Protein AF-A0A1V3XU97-F1 (afdb_monomer)

Solvent-accessible surface area (backbone atoms only — not comparable to full-atom values): 8666 Å² total; per-residue (Å²): 107,67,64,58,37,15,68,71,39,70,62,47,80,42,67,68,50,28,40,72,53,41,32,55,49,41,54,47,24,46,55,40,4,53,76,72,74,44,78,51,37,46,32,33,36,40,30,48,29,31,58,66,60,53,71,59,24,52,49,51,54,26,44,62,51,37,72,44,29,46,46,88,74,43,19,60,51,42,30,74,74,70,42,40,68,62,20,48,42,39,65,74,65,54,48,63,67,59,43,19,73,66,53,53,68,70,60,48,58,52,26,31,25,61,30,48,71,66,50,27,32,54,42,55,29,45,34,41,77,24,52,31,77,36,78,46,79,41,55,41,45,48,102,25,79,84,15,50,64,38,54,52,52,50,66,70,37,44,69,60,44,74,46,78,86,128

Nearest PDB structures (foldseek):
  1ezw-assembly1_A  TM=7.769E-01  e=5.389E-05  Methanopyrus kandleri
  8cbb-assembly1_B  TM=5.856E-01  e=2.679E-04  Enhygromyxa salina
  8cbb-assembly1_A  TM=6.264E-01  e=1.332E-03  Enhygromyxa salina
  8t0w-assembly2_F  TM=5.267E-01  e=4.170E-04  Pseudomonas fluorescens Pf0-1
  6ket-assembly1_A  TM=6.246E-01  e=1.031E-02  Cylindrospermum alatosporum CCALA 988

Sequence (166 aa):
MIRLAARHADEVVLNLASPARVAQVREVLDTEAAAVRRPAPRLTAWVPVAVNPGAAAHAQVAAQLAVYLAPPGYGEMFAALGFGDLVRSARTGATRRELAAAVPVELLDQVGALGGADEVAARLRAYHDAGADCVAVVPSTAEDPGGRMTLRTVREIVPLVDSPAE

Foldseek 3Di:
DLLVCLCDNQEDEAELAFLLRLLVSQVSSVVSVVVNPHDGHAYEYEAEEEAADDPQLLLQLLLVLLVQCADPPSVVRCVVVVNVVLSVCSNVDDDSNRSSVVDDVVSSLRRHQYYHLVSNLVRLLSNVVSPHPYYHYDYRCVVPPVNVVVVVSCVVSVVVSPDDDD

Mean predicted aligned error: 3.5 Å

InterPro domains:
  IPR011251 Luciferase-like domain [PF00296] (1-133)
  IPR036661 Luciferase-like domain superfamily [G3DSA:3.20.20.30] (1-161)
  IPR036661 Luciferase-like domain superfamily [SSF51679] (1-161)

pLDDT: mean 94.59, std 7.92, range [39.41, 98.56]

Secondary structure (DSSP, 8-state):
-HHHHHHH-SEEEEES--HHHHHHHHHHHHHHHHHTTSPPPEEEEEEEEEES--HHHHHHHHHHHHTTSSSTTHHHHHIIIIIHHHHHHHHTT--HHHHHHH--HHHHHHHSEEESHHHHHHHHHHHHHTT-SEEEEEE--SSSGGGHHHHHHHHHHHHHHTSPP-

Structure (mmCIF, N/CA/C/O backbone):
data_AF-A0A1V3XU97-F1
#
_entry.id   AF-A0A1V3XU97-F1
#
loop_
_atom_site.group_PDB
_atom_site.id
_atom_site.type_symbol
_atom_site.label_atom_id
_atom_site.label_alt_id
_atom_site.label_comp_id
_atom_site.label_asym_id
_atom_site.label_entity_id
_atom_site.label_seq_id
_atom_site.pdbx_PDB_ins_code
_atom_site.Cartn_x
_atom_site.Cartn_y
_atom_site.Cartn_z
_atom_site.occupancy
_atom_site.B_iso_or_equiv
_atom_site.auth_seq_id
_atom_site.auth_comp_id
_atom_site.auth_asym_id
_atom_site.auth_atom_id
_atom_site.pdbx_PDB_model_num
ATOM 1 N N . MET A 1 1 ? 12.986 9.116 -9.717 1.00 88.19 1 MET A N 1
ATOM 2 C CA . MET A 1 1 ? 13.374 8.021 -8.800 1.00 88.19 1 MET A CA 1
ATOM 3 C C . MET A 1 1 ? 13.180 6.643 -9.418 1.00 88.19 1 MET A C 1
ATOM 5 O O . MET A 1 1 ? 14.182 5.977 -9.602 1.00 88.19 1 MET A O 1
ATOM 9 N N . ILE A 1 2 ? 11.969 6.238 -9.827 1.00 93.50 2 ILE A N 1
ATOM 10 C CA . ILE A 1 2 ? 11.707 4.873 -10.348 1.00 93.50 2 ILE A CA 1
ATOM 11 C C . ILE A 1 2 ? 12.626 4.481 -11.522 1.00 93.50 2 ILE A C 1
ATOM 13 O O . ILE A 1 2 ? 13.300 3.465 -11.440 1.00 93.50 2 ILE A O 1
ATOM 17 N N . ARG A 1 3 ? 12.753 5.320 -12.564 1.00 95.38 3 ARG A N 1
ATOM 18 C CA . ARG A 1 3 ? 13.664 5.048 -13.701 1.00 95.38 3 ARG A CA 1
ATOM 19 C C . ARG A 1 3 ? 15.132 4.888 -13.293 1.00 95.38 3 ARG A C 1
ATOM 21 O O . ARG A 1 3 ? 15.860 4.093 -13.869 1.00 95.38 3 ARG A O 1
ATOM 28 N N . LEU A 1 4 ? 15.579 5.661 -12.300 1.00 96.38 4 LEU A N 1
AT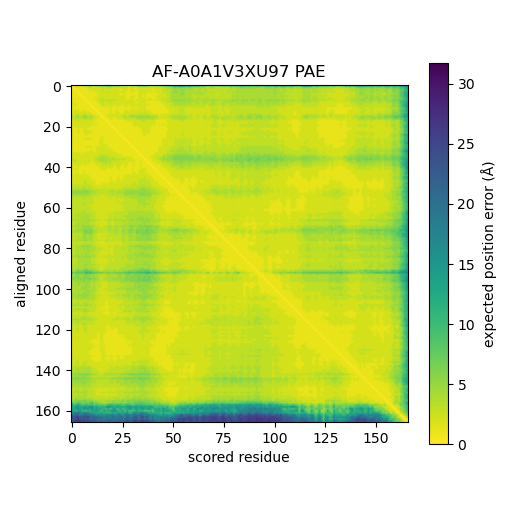OM 29 C CA . LEU A 1 4 ? 16.936 5.535 -11.763 1.00 96.38 4 LEU A CA 1
ATOM 30 C C . LEU A 1 4 ? 17.091 4.203 -11.019 1.00 96.38 4 LEU A C 1
ATOM 32 O O . LEU A 1 4 ? 18.068 3.497 -11.234 1.00 96.38 4 LEU A O 1
ATOM 36 N N . ALA A 1 5 ? 16.108 3.843 -10.191 1.00 96.94 5 ALA A N 1
ATOM 37 C CA . ALA A 1 5 ? 16.106 2.580 -9.467 1.00 96.94 5 ALA A CA 1
ATOM 38 C C . ALA A 1 5 ? 16.086 1.375 -10.419 1.00 96.94 5 ALA A C 1
ATOM 40 O O . ALA A 1 5 ? 16.865 0.452 -10.227 1.00 96.94 5 ALA A O 1
ATOM 41 N N . ALA A 1 6 ? 15.316 1.426 -11.509 1.00 97.00 6 ALA A N 1
ATOM 42 C CA . ALA A 1 6 ? 15.323 0.384 -12.538 1.00 97.00 6 ALA A CA 1
ATOM 43 C C . ALA A 1 6 ? 16.736 0.069 -13.061 1.00 97.00 6 ALA A C 1
ATOM 45 O O . ALA A 1 6 ? 17.101 -1.088 -13.264 1.00 97.00 6 ALA A O 1
ATOM 46 N N . ARG A 1 7 ? 17.574 1.101 -13.217 1.00 96.31 7 ARG A N 1
ATOM 47 C CA . ARG A 1 7 ? 18.935 0.962 -13.749 1.00 96.31 7 ARG A CA 1
ATOM 48 C C . ARG A 1 7 ? 19.990 0.564 -12.720 1.00 96.31 7 ARG A C 1
ATOM 50 O O . ARG A 1 7 ? 21.031 0.060 -13.128 1.00 96.31 7 ARG A O 1
ATOM 57 N N . HIS A 1 8 ? 19.751 0.788 -11.427 1.00 96.50 8 HIS A N 1
ATOM 58 C CA . HIS A 1 8 ? 20.806 0.654 -10.412 1.00 96.50 8 HIS A CA 1
ATOM 59 C C . HIS A 1 8 ? 20.422 -0.107 -9.141 1.00 96.50 8 HIS A C 1
ATOM 61 O O . HIS A 1 8 ? 21.310 -0.639 -8.490 1.00 96.50 8 HIS A O 1
ATOM 67 N N . ALA A 1 9 ? 19.147 -0.146 -8.761 1.00 97.81 9 ALA A N 1
ATOM 68 C CA . ALA A 1 9 ? 18.704 -0.799 -7.534 1.00 97.81 9 ALA A CA 1
ATOM 69 C C . ALA A 1 9 ? 18.528 -2.308 -7.735 1.00 97.81 9 ALA A C 1
ATOM 71 O O . ALA A 1 9 ? 18.283 -2.762 -8.855 1.00 97.81 9 ALA A O 1
ATOM 72 N N . ASP A 1 10 ? 18.616 -3.064 -6.648 1.00 98.00 10 ASP A N 1
ATOM 73 C CA . ASP A 1 10 ? 18.254 -4.487 -6.614 1.00 98.00 10 ASP A CA 1
ATOM 74 C C . ASP A 1 10 ? 16.783 -4.682 -6.225 1.00 98.00 10 ASP A C 1
ATOM 76 O O . ASP A 1 10 ? 16.133 -5.627 -6.666 1.00 98.00 10 ASP A O 1
ATOM 80 N N . GLU A 1 11 ? 16.235 -3.744 -5.448 1.00 98.12 11 GLU A N 1
ATOM 81 C CA . GLU A 1 11 ? 14.851 -3.762 -4.990 1.00 98.12 11 GLU A CA 1
ATOM 82 C C . GLU A 1 11 ? 14.270 -2.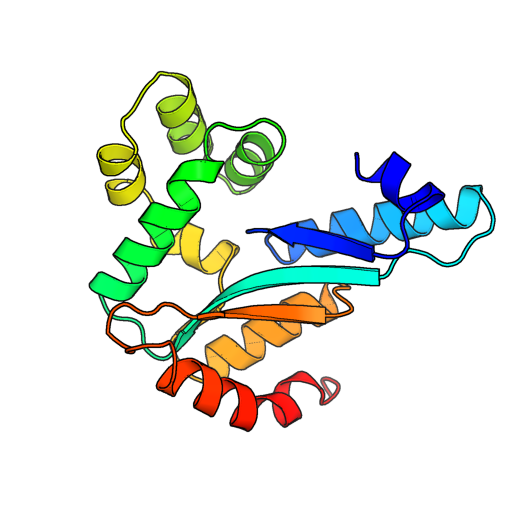344 -4.922 1.00 98.12 11 GLU A C 1
ATOM 84 O O . GLU A 1 11 ? 14.949 -1.375 -4.566 1.00 98.12 11 GLU A O 1
ATOM 89 N N . VAL A 1 12 ? 12.992 -2.225 -5.274 1.00 98.12 12 VAL A N 1
ATOM 90 C CA . VAL A 1 12 ? 12.177 -1.021 -5.139 1.00 98.12 12 VAL A CA 1
ATOM 91 C C . VAL A 1 12 ? 11.037 -1.320 -4.186 1.00 98.12 12 VAL A C 1
ATOM 93 O O . VAL A 1 12 ? 10.253 -2.238 -4.406 1.00 98.12 12 VAL A O 1
ATOM 96 N N . VAL A 1 13 ? 10.923 -0.499 -3.146 1.00 97.56 13 VAL A N 1
ATOM 97 C CA . VAL A 1 13 ? 9.847 -0.601 -2.163 1.00 97.56 13 VAL A CA 1
ATOM 98 C C . VAL A 1 13 ? 8.862 0.540 -2.380 1.00 97.56 13 VAL A C 1
ATOM 100 O O . VAL A 1 13 ? 9.239 1.716 -2.370 1.00 97.56 13 VAL A O 1
ATOM 103 N N . LEU A 1 14 ? 7.597 0.191 -2.582 1.00 95.88 14 LEU A N 1
ATOM 104 C CA . LEU A 1 14 ? 6.484 1.124 -2.659 1.00 95.88 14 LEU A CA 1
ATOM 105 C C . LEU A 1 14 ? 5.711 1.087 -1.350 1.00 95.88 14 LEU A C 1
ATOM 107 O O . LEU A 1 14 ? 5.383 0.020 -0.846 1.00 95.88 14 LEU A O 1
ATOM 111 N N . ASN A 1 15 ? 5.379 2.257 -0.825 1.00 94.75 15 ASN A N 1
ATOM 112 C CA . ASN A 1 15 ? 4.518 2.387 0.340 1.00 94.75 15 ASN A CA 1
ATOM 113 C C . ASN A 1 15 ? 3.175 2.980 -0.093 1.00 94.75 15 ASN A C 1
ATOM 115 O O . ASN A 1 15 ? 3.164 3.831 -0.979 1.00 94.75 15 ASN A O 1
ATOM 119 N N . LEU A 1 16 ? 2.063 2.526 0.499 1.00 90.75 16 LEU A N 1
ATOM 120 C CA . LEU A 1 16 ? 0.699 3.024 0.235 1.00 90.75 16 LEU A CA 1
ATOM 121 C C . LEU A 1 16 ? 0.321 3.115 -1.257 1.00 90.75 16 LEU A C 1
ATOM 123 O O . LEU A 1 16 ? -0.443 3.989 -1.661 1.00 90.75 16 LEU A O 1
ATOM 127 N N . ALA A 1 17 ? 0.877 2.241 -2.094 1.00 93.00 17 ALA A N 1
ATOM 128 C CA . ALA A 1 17 ? 0.539 2.182 -3.509 1.00 93.00 17 ALA A CA 1
ATOM 129 C C . ALA A 1 17 ? -0.717 1.329 -3.703 1.00 93.00 17 ALA A C 1
ATOM 131 O O . ALA A 1 17 ? -0.866 0.306 -3.045 1.00 93.00 17 ALA A O 1
ATOM 132 N N . SER A 1 18 ? -1.596 1.707 -4.629 1.00 94.62 18 SER A N 1
ATOM 133 C CA . SER A 1 18 ? -2.661 0.814 -5.101 1.00 94.62 18 SER A CA 1
ATOM 134 C C . SER A 1 18 ? -2.090 -0.268 -6.032 1.00 94.62 18 SER A C 1
ATOM 136 O O . SER A 1 18 ? -1.019 -0.053 -6.612 1.00 94.62 18 SER A O 1
ATOM 138 N N . PRO A 1 19 ? -2.795 -1.388 -6.279 1.00 96.69 19 PRO A N 1
ATOM 139 C CA . PRO A 1 19 ? -2.352 -2.371 -7.272 1.00 96.69 19 PRO A CA 1
ATOM 140 C C . PRO A 1 19 ? -2.153 -1.767 -8.666 1.00 96.69 19 PRO A C 1
ATOM 142 O O . PRO A 1 19 ? -1.143 -2.018 -9.314 1.00 96.69 19 PRO A O 1
ATOM 145 N N . ALA A 1 20 ? -3.033 -0.859 -9.099 1.00 94.88 20 ALA A N 1
ATOM 146 C CA . ALA A 1 20 ? -2.855 -0.145 -10.365 1.00 94.88 20 ALA A CA 1
ATOM 147 C C . ALA A 1 20 ? -1.529 0.636 -10.411 1.00 94.88 20 ALA A C 1
ATOM 149 O O . ALA A 1 20 ? -0.854 0.677 -11.441 1.00 94.88 20 ALA A O 1
ATOM 150 N N . ARG A 1 21 ? -1.116 1.234 -9.286 1.00 94.50 21 ARG A N 1
ATOM 151 C CA . ARG A 1 21 ? 0.176 1.915 -9.195 1.00 94.50 21 ARG A CA 1
ATOM 152 C C . ARG A 1 21 ? 1.345 0.932 -9.214 1.00 94.50 21 ARG A C 1
ATOM 154 O O . ARG A 1 21 ? 2.358 1.244 -9.835 1.00 94.50 21 ARG A O 1
ATOM 161 N N . VAL A 1 22 ? 1.215 -0.227 -8.569 1.00 97.62 22 VAL A N 1
ATOM 162 C CA . VAL A 1 22 ? 2.217 -1.304 -8.632 1.00 97.62 22 VAL A CA 1
ATOM 163 C C . VAL A 1 22 ? 2.428 -1.750 -10.078 1.00 97.62 22 VAL A C 1
ATOM 165 O O . VAL A 1 22 ? 3.569 -1.727 -10.532 1.00 97.62 22 VAL A O 1
ATOM 168 N N . ALA A 1 23 ? 1.355 -2.006 -10.831 1.00 97.94 23 ALA A N 1
ATOM 169 C CA . ALA A 1 23 ? 1.431 -2.399 -12.241 1.00 97.94 23 ALA A CA 1
ATOM 170 C C . ALA A 1 23 ? 2.145 -1.355 -13.114 1.00 97.94 23 ALA A C 1
ATOM 172 O O . ALA A 1 23 ? 3.054 -1.684 -13.873 1.00 97.94 23 ALA A O 1
ATOM 173 N N . GLN A 1 24 ? 1.815 -0.070 -12.942 1.00 96.19 24 GLN A N 1
ATOM 174 C CA . GLN A 1 24 ? 2.516 1.015 -13.641 1.0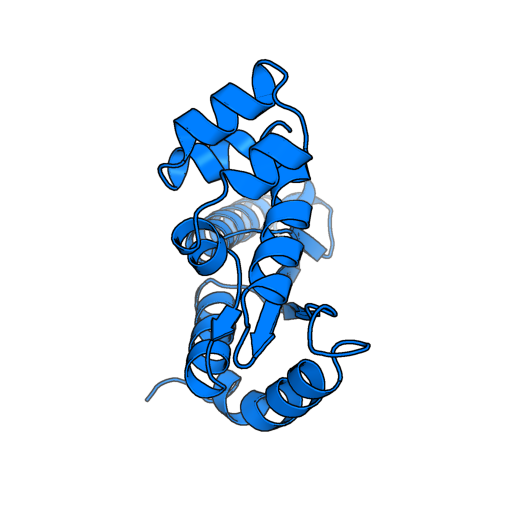0 96.19 24 GLN A CA 1
ATOM 175 C C . GLN A 1 24 ? 4.012 1.054 -13.306 1.00 96.19 24 GLN A C 1
ATOM 177 O O . GLN A 1 24 ? 4.849 1.323 -14.165 1.00 96.19 24 GLN A O 1
ATOM 182 N N . VAL A 1 25 ? 4.370 0.843 -12.036 1.00 97.19 25 VAL A N 1
ATOM 183 C CA . VAL A 1 25 ? 5.775 0.838 -11.616 1.00 97.19 25 VAL A CA 1
ATOM 184 C C . VAL A 1 25 ? 6.494 -0.379 -12.190 1.00 97.19 25 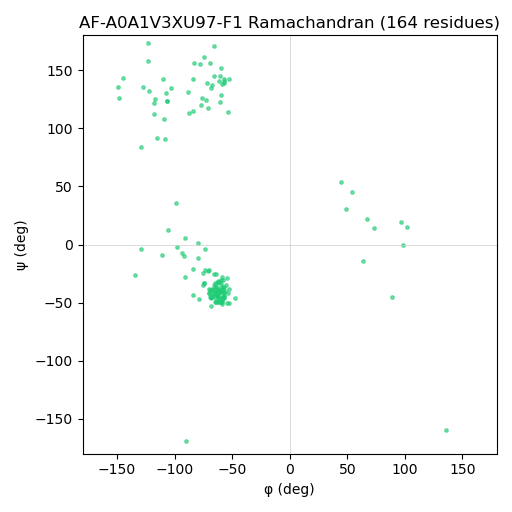VAL A C 1
ATOM 186 O O . VAL A 1 25 ? 7.590 -0.207 -12.717 1.00 97.19 25 VAL A O 1
ATOM 189 N N . ARG A 1 26 ? 5.878 -1.565 -12.146 1.00 98.50 26 ARG A N 1
ATOM 190 C CA . ARG A 1 26 ? 6.391 -2.813 -12.726 1.00 98.50 26 ARG A CA 1
ATOM 191 C C . ARG A 1 26 ? 6.761 -2.632 -14.200 1.00 98.50 26 ARG A C 1
ATOM 193 O O . ARG A 1 26 ? 7.909 -2.889 -14.564 1.00 98.50 26 ARG A O 1
ATOM 200 N N . GLU A 1 27 ? 5.856 -2.071 -15.000 1.00 98.19 27 GLU A N 1
ATOM 201 C CA . GLU A 1 27 ? 6.085 -1.785 -16.425 1.00 98.19 27 GLU A CA 1
ATOM 202 C C . GLU A 1 27 ? 7.292 -0.857 -16.652 1.00 98.19 27 GLU A C 1
ATOM 204 O O . GLU A 1 27 ? 8.160 -1.125 -17.491 1.00 98.19 27 GLU A O 1
ATOM 209 N N . VAL A 1 28 ? 7.393 0.225 -15.869 1.00 97.88 28 VAL A N 1
ATOM 210 C CA . VAL A 1 28 ? 8.531 1.154 -15.951 1.00 97.88 28 VAL A CA 1
ATOM 211 C C . VAL A 1 28 ? 9.832 0.461 -15.547 1.00 97.88 28 VAL A C 1
ATOM 213 O O . VAL A 1 28 ? 10.857 0.679 -16.192 1.00 97.88 28 VAL A O 1
ATOM 216 N N . LEU A 1 29 ? 9.813 -0.363 -14.495 1.00 98.38 29 LEU A N 1
ATOM 217 C CA . LEU A 1 29 ? 10.990 -1.108 -14.051 1.00 98.38 29 LEU A CA 1
ATOM 218 C C . LEU A 1 29 ? 11.465 -2.094 -15.124 1.00 98.38 29 LEU A C 1
ATOM 220 O O . LEU A 1 29 ? 12.664 -2.130 -15.390 1.00 98.38 29 LEU A O 1
ATOM 224 N N . ASP A 1 30 ? 10.554 -2.830 -15.768 1.00 98.12 30 ASP A N 1
ATOM 225 C CA . ASP A 1 30 ? 10.907 -3.776 -16.838 1.00 98.12 30 ASP A CA 1
ATOM 226 C C . ASP A 1 30 ? 11.517 -3.056 -18.033 1.00 98.12 30 ASP A C 1
ATOM 228 O O . ASP A 1 30 ? 12.603 -3.408 -18.494 1.00 98.12 30 ASP A O 1
ATOM 232 N N . THR A 1 31 ? 10.847 -2.000 -18.494 1.00 98.19 31 THR A N 1
ATOM 233 C CA . THR A 1 31 ? 11.269 -1.232 -19.668 1.00 98.19 31 THR A CA 1
ATOM 234 C C . THR A 1 31 ? 12.658 -0.623 -19.468 1.00 98.19 31 THR A C 1
ATOM 236 O O . THR A 1 31 ? 13.545 -0.757 -20.314 1.00 98.19 31 THR A O 1
ATOM 239 N N . GLU A 1 32 ? 12.876 0.041 -18.334 1.00 98.19 32 GLU A N 1
ATOM 240 C CA . GLU A 1 32 ? 14.124 0.757 -18.060 1.00 98.19 32 GLU A CA 1
ATOM 241 C C . GLU A 1 32 ? 15.282 -0.194 -17.721 1.00 98.19 32 GLU A C 1
ATOM 243 O O . GLU A 1 32 ? 16.427 0.095 -18.074 1.00 98.19 32 GLU A O 1
ATOM 248 N N . ALA A 1 33 ? 15.010 -1.332 -17.072 1.00 97.56 33 ALA A N 1
ATOM 249 C CA . ALA A 1 33 ? 16.022 -2.356 -16.820 1.00 97.56 33 ALA A CA 1
ATOM 250 C C . ALA A 1 33 ? 16.444 -3.064 -18.119 1.00 97.56 33 ALA A C 1
ATOM 252 O O . ALA A 1 33 ? 17.643 -3.236 -18.365 1.00 97.56 33 ALA A O 1
ATOM 253 N N . ALA A 1 34 ? 15.484 -3.384 -18.996 1.00 97.44 34 ALA A N 1
ATOM 254 C CA . ALA A 1 34 ? 15.753 -3.958 -20.312 1.00 97.44 34 ALA A CA 1
ATOM 255 C C . ALA A 1 34 ? 16.601 -3.019 -21.185 1.00 97.44 34 ALA A C 1
ATOM 257 O O . ALA A 1 34 ? 17.555 -3.467 -21.826 1.00 97.44 34 ALA A O 1
ATOM 258 N N . ALA A 1 35 ? 16.328 -1.709 -21.149 1.00 97.31 35 ALA A N 1
ATOM 259 C CA . ALA A 1 35 ? 17.089 -0.702 -21.895 1.00 97.31 35 ALA A CA 1
ATOM 260 C C . ALA A 1 35 ? 18.587 -0.673 -21.531 1.00 97.31 35 ALA A C 1
ATOM 262 O O . ALA A 1 35 ? 19.423 -0.349 -22.376 1.00 97.31 35 ALA A O 1
ATOM 263 N N . VAL A 1 36 ? 18.941 -1.054 -20.299 1.00 96.88 36 VAL A N 1
ATOM 264 C CA . VAL A 1 36 ? 20.337 -1.183 -19.844 1.00 96.88 36 VAL A CA 1
ATOM 265 C C . VAL A 1 36 ? 20.800 -2.637 -19.705 1.00 96.88 36 VAL A C 1
ATOM 267 O O . VAL A 1 36 ? 21.870 -2.890 -19.156 1.00 96.88 36 VAL A O 1
ATOM 270 N N . ARG A 1 37 ? 20.024 -3.588 -20.246 1.00 97.25 37 ARG A N 1
ATOM 271 C CA . ARG A 1 37 ? 20.313 -5.031 -20.297 1.00 97.25 37 ARG A CA 1
ATOM 272 C C . ARG A 1 37 ? 20.625 -5.648 -18.932 1.00 97.25 37 ARG A C 1
ATOM 274 O O . ARG A 1 37 ? 21.574 -6.421 -18.801 1.00 97.25 37 ARG A O 1
ATOM 281 N N . ARG A 1 38 ? 19.822 -5.321 -17.918 1.00 96.56 38 ARG A N 1
ATOM 282 C CA . ARG A 1 38 ? 19.901 -5.951 -16.593 1.00 96.56 38 ARG A CA 1
ATOM 283 C C . ARG A 1 38 ? 18.561 -6.570 -16.188 1.00 96.56 38 ARG A C 1
ATOM 285 O O . ARG A 1 38 ? 17.531 -6.141 -16.707 1.00 96.56 38 ARG A O 1
ATOM 292 N N . PRO A 1 39 ? 18.557 -7.538 -15.254 1.00 97.25 39 PRO A N 1
ATOM 293 C CA . PRO A 1 39 ? 17.325 -7.993 -14.623 1.00 97.25 39 PRO A CA 1
ATOM 294 C C . PRO A 1 39 ? 16.607 -6.821 -13.960 1.00 97.25 39 PRO A C 1
ATOM 296 O O . PRO A 1 39 ? 17.254 -5.955 -13.360 1.00 97.25 39 PRO A O 1
ATOM 299 N N . ALA A 1 40 ? 15.283 -6.788 -14.064 1.00 97.38 40 ALA A N 1
ATOM 300 C CA . ALA A 1 40 ? 14.523 -5.763 -13.379 1.00 97.38 40 ALA A CA 1
ATOM 301 C C . ALA A 1 40 ? 14.632 -5.927 -11.851 1.00 97.38 40 ALA A C 1
ATOM 303 O O . ALA A 1 40 ? 14.703 -7.062 -11.372 1.00 97.38 40 ALA A O 1
ATOM 304 N N . PRO A 1 41 ? 14.660 -4.823 -11.080 1.00 98.19 41 PRO A N 1
ATOM 305 C CA . PRO A 1 41 ? 14.677 -4.905 -9.625 1.00 98.19 41 PRO A CA 1
ATOM 306 C C . PRO A 1 41 ? 13.441 -5.634 -9.098 1.00 98.19 41 PRO A C 1
ATOM 308 O O . PRO A 1 41 ? 12.365 -5.540 -9.698 1.00 98.19 41 PRO A O 1
ATOM 311 N N . ARG A 1 42 ? 13.587 -6.272 -7.934 1.00 98.38 42 ARG A N 1
ATOM 312 C CA . ARG A 1 42 ? 12.442 -6.781 -7.172 1.00 98.38 42 ARG A CA 1
ATOM 313 C C . ARG A 1 42 ? 11.517 -5.626 -6.792 1.00 98.38 42 ARG A C 1
ATOM 315 O O . ARG A 1 42 ? 11.992 -4.527 -6.495 1.00 98.38 42 ARG A O 1
ATOM 322 N N . LEU A 1 43 ? 10.214 -5.867 -6.771 1.00 98.56 43 LEU A N 1
ATOM 323 C CA . LEU A 1 43 ? 9.197 -4.888 -6.413 1.00 98.56 43 LEU A CA 1
ATOM 324 C C . LEU A 1 43 ? 8.433 -5.335 -5.165 1.00 98.56 43 LEU A C 1
ATOM 326 O O . LEU A 1 43 ? 7.657 -6.286 -5.207 1.00 98.56 43 LEU A O 1
ATOM 330 N N . THR A 1 44 ? 8.619 -4.609 -4.065 1.00 98.56 44 THR A N 1
ATOM 331 C CA . THR A 1 44 ? 7.928 -4.865 -2.795 1.00 98.56 44 THR A CA 1
ATOM 332 C C . THR A 1 44 ? 6.874 -3.792 -2.535 1.00 98.56 44 THR A C 1
ATOM 334 O O . THR A 1 44 ? 7.175 -2.599 -2.595 1.00 98.56 44 THR A O 1
ATOM 337 N N . ALA A 1 45 ? 5.649 -4.193 -2.198 1.00 98.06 45 ALA A N 1
ATOM 338 C CA . ALA A 1 45 ? 4.577 -3.288 -1.782 1.00 98.06 45 ALA A CA 1
ATOM 339 C C . ALA A 1 45 ? 4.335 -3.394 -0.270 1.00 98.06 45 ALA A C 1
ATOM 341 O O . ALA A 1 45 ? 4.063 -4.475 0.243 1.00 98.06 45 ALA A O 1
ATOM 342 N N . TRP A 1 46 ? 4.426 -2.277 0.452 1.00 97.94 46 TRP A N 1
ATOM 343 C CA . TRP A 1 46 ? 4.023 -2.177 1.856 1.00 97.94 46 TRP A CA 1
ATOM 344 C C . TRP A 1 46 ? 2.543 -1.824 1.925 1.00 97.94 46 TRP A C 1
ATOM 346 O O . TRP A 1 46 ? 2.140 -0.725 1.527 1.00 97.94 46 TRP A O 1
ATOM 356 N N . VAL A 1 47 ? 1.750 -2.771 2.420 1.00 97.88 47 VAL A N 1
ATOM 357 C CA . VAL A 1 47 ? 0.288 -2.706 2.398 1.00 97.88 47 VAL A CA 1
ATOM 358 C C . VAL A 1 47 ? -0.229 -2.689 3.837 1.00 97.88 47 VAL A C 1
ATOM 360 O O . VAL A 1 47 ? 0.071 -3.617 4.593 1.00 97.88 47 VAL A O 1
ATOM 363 N N . PRO A 1 48 ? -0.991 -1.658 4.246 1.00 97.88 48 PRO A N 1
ATOM 364 C CA . PRO A 1 48 ? -1.747 -1.687 5.490 1.00 97.88 48 PRO A CA 1
ATOM 365 C C . PRO A 1 48 ? -2.746 -2.841 5.474 1.00 97.88 48 PRO A C 1
ATOM 367 O O . PRO A 1 48 ? -3.524 -2.966 4.528 1.00 97.88 48 PRO A O 1
ATOM 370 N N . VAL A 1 49 ? -2.738 -3.670 6.515 1.00 98.19 49 VAL A N 1
ATOM 371 C CA . VAL A 1 49 ? -3.644 -4.819 6.626 1.00 98.19 49 VAL A CA 1
ATOM 372 C C . VAL A 1 49 ? -4.370 -4.789 7.960 1.00 98.19 49 VAL A C 1
ATOM 374 O O . VAL A 1 49 ? -3.759 -4.557 9.003 1.00 98.19 49 VAL A O 1
ATOM 377 N N . ALA A 1 50 ? -5.670 -5.047 7.939 1.00 98.06 50 ALA A N 1
ATOM 378 C CA . ALA A 1 50 ? -6.451 -5.263 9.146 1.00 98.06 50 ALA A CA 1
ATOM 379 C C . ALA A 1 50 ? -7.576 -6.247 8.841 1.00 98.06 50 ALA A C 1
ATOM 381 O O . ALA A 1 50 ? -8.354 -6.038 7.910 1.00 98.06 50 ALA A O 1
ATOM 382 N N . VAL A 1 51 ? -7.656 -7.315 9.630 1.00 97.94 51 VAL A N 1
ATOM 383 C CA . VAL A 1 51 ? -8.740 -8.294 9.518 1.00 97.94 51 VAL A CA 1
ATOM 384 C C . VAL A 1 51 ? -9.910 -7.846 10.387 1.00 97.94 51 VAL A C 1
ATOM 386 O O . VAL A 1 51 ? -9.713 -7.502 11.549 1.00 97.94 51 VAL A O 1
ATOM 389 N N . ASN A 1 52 ? -11.118 -7.855 9.828 1.00 96.75 52 ASN A N 1
ATOM 390 C CA . ASN A 1 52 ? -12.361 -7.394 10.454 1.00 96.75 52 ASN A CA 1
ATOM 391 C C . ASN A 1 52 ? -12.204 -6.046 11.200 1.00 96.75 52 ASN A C 1
ATOM 393 O O . ASN A 1 52 ? -12.502 -5.979 12.397 1.00 96.75 52 ASN A O 1
ATOM 397 N N . PRO A 1 53 ? -11.696 -4.986 10.538 1.00 97.12 53 PRO A N 1
ATOM 398 C CA . PRO A 1 53 ? -11.371 -3.732 11.206 1.00 97.12 53 PRO A CA 1
ATOM 399 C C . PRO A 1 53 ? -12.616 -3.009 11.722 1.00 97.12 53 PRO A C 1
ATOM 401 O O . PRO A 1 53 ? -13.619 -2.871 11.019 1.00 97.12 53 PRO A O 1
ATOM 404 N N . GLY A 1 54 ? -12.520 -2.485 12.942 1.00 96.38 54 GLY A N 1
ATOM 405 C CA . GLY A 1 54 ? -13.468 -1.530 13.490 1.00 96.38 54 GLY A CA 1
ATOM 406 C C . GLY A 1 54 ? -13.067 -0.084 13.202 1.00 96.38 54 GLY A C 1
ATOM 407 O O . GLY A 1 54 ? -12.172 0.231 12.410 1.00 96.38 54 GLY A O 1
ATOM 408 N N . ALA A 1 55 ? -13.762 0.842 13.861 1.00 96.38 55 ALA A N 1
ATOM 409 C CA . ALA A 1 55 ? -13.555 2.271 13.658 1.00 96.38 55 ALA A CA 1
ATOM 410 C C . ALA A 1 55 ? -12.152 2.734 14.092 1.00 96.38 55 ALA A C 1
ATOM 412 O O . ALA A 1 55 ? -11.598 3.640 13.466 1.00 96.38 55 ALA A O 1
ATOM 413 N N . ALA A 1 56 ? -11.556 2.134 15.132 1.00 97.06 56 ALA A N 1
ATOM 414 C CA . ALA A 1 56 ? -10.237 2.558 15.593 1.00 97.06 56 ALA A CA 1
ATOM 415 C C . ALA A 1 56 ? -9.123 2.076 14.653 1.00 97.06 56 ALA A C 1
ATOM 417 O O . ALA A 1 56 ? -8.168 2.825 14.428 1.00 97.06 56 ALA A O 1
ATOM 418 N N . ALA A 1 57 ? -9.258 0.884 14.061 1.00 97.31 57 ALA A N 1
ATOM 419 C CA . ALA A 1 57 ? -8.358 0.410 13.011 1.00 97.31 57 ALA A CA 1
ATOM 420 C C . ALA A 1 57 ? -8.403 1.330 11.780 1.00 97.31 57 ALA A C 1
ATOM 422 O O . ALA A 1 57 ? -7.360 1.832 11.354 1.00 97.31 57 ALA A O 1
ATOM 423 N N . HIS A 1 58 ? -9.598 1.664 11.275 1.00 97.25 58 HIS A N 1
ATOM 424 C CA . HIS A 1 58 ? -9.739 2.617 10.166 1.00 97.25 58 HIS A CA 1
ATOM 425 C C . HIS A 1 58 ? -9.131 3.986 10.488 1.00 97.25 58 HIS A C 1
ATOM 427 O O . HIS A 1 58 ? -8.366 4.525 9.688 1.00 97.25 58 HIS A O 1
ATOM 433 N N . ALA A 1 59 ? -9.394 4.527 11.682 1.00 97.00 59 ALA A N 1
ATOM 434 C CA . ALA A 1 59 ? -8.826 5.804 12.107 1.00 97.00 59 ALA A CA 1
ATOM 435 C C . ALA A 1 59 ? -7.289 5.764 12.199 1.00 97.00 59 ALA A C 1
ATOM 437 O O . ALA A 1 59 ? -6.622 6.739 11.842 1.00 97.00 59 ALA A O 1
ATOM 438 N N . GLN A 1 60 ? -6.708 4.644 12.645 1.00 97.19 60 GLN A N 1
ATOM 439 C CA . GLN A 1 60 ? -5.257 4.468 12.676 1.00 97.19 60 GLN A CA 1
ATOM 440 C C . GLN A 1 60 ? -4.663 4.481 11.262 1.00 97.19 60 GLN A C 1
ATOM 442 O O . GLN A 1 60 ? -3.701 5.214 11.020 1.00 97.19 60 GLN A O 1
ATOM 447 N N . VAL A 1 61 ? -5.231 3.706 10.332 1.00 97.00 61 VAL A N 1
ATOM 448 C CA . VAL A 1 61 ? -4.745 3.636 8.943 1.00 97.00 61 VAL A CA 1
ATOM 449 C C . VAL A 1 61 ? -4.912 4.991 8.245 1.00 97.00 61 VAL A C 1
ATOM 451 O O . VAL A 1 61 ? -3.973 5.477 7.613 1.00 97.00 61 VAL A O 1
ATOM 454 N N . ALA A 1 62 ? -6.047 5.666 8.438 1.00 97.69 62 ALA A N 1
ATOM 455 C CA . ALA A 1 62 ? -6.285 7.020 7.939 1.00 97.69 62 ALA A CA 1
ATOM 456 C C . ALA A 1 62 ? -5.243 8.029 8.446 1.00 97.69 62 ALA A C 1
ATOM 458 O O . ALA A 1 62 ? -4.704 8.820 7.667 1.00 97.69 62 ALA A O 1
ATOM 459 N N . ALA A 1 63 ? -4.898 7.982 9.736 1.00 96.38 63 ALA A N 1
ATOM 460 C CA . ALA A 1 63 ? -3.884 8.859 10.314 1.00 96.38 63 ALA A CA 1
ATOM 461 C C . ALA A 1 63 ? -2.477 8.604 9.750 1.00 96.38 63 ALA A C 1
ATOM 463 O O . ALA A 1 63 ? -1.714 9.552 9.551 1.00 96.38 63 ALA A O 1
ATOM 464 N N . GLN A 1 64 ? -2.136 7.345 9.467 1.00 94.69 64 GLN A N 1
ATOM 465 C CA . GLN A 1 64 ? -0.876 6.987 8.811 1.00 94.69 64 GLN A CA 1
ATOM 466 C C . GLN A 1 64 ? -0.847 7.487 7.361 1.00 94.69 64 GLN A C 1
ATOM 468 O O . GLN A 1 64 ? 0.134 8.107 6.943 1.00 94.69 64 GLN A O 1
ATOM 473 N N . LEU A 1 65 ? -1.939 7.288 6.617 1.00 95.50 65 LEU A N 1
ATOM 474 C CA . LEU A 1 65 ? -2.080 7.735 5.233 1.00 95.50 65 LEU A CA 1
ATOM 475 C C . LEU A 1 65 ? -1.992 9.256 5.109 1.00 95.50 65 LEU A C 1
ATOM 477 O O . LEU A 1 65 ? -1.345 9.758 4.190 1.00 95.50 65 LEU A O 1
ATOM 481 N N . ALA A 1 66 ? -2.585 9.998 6.049 1.00 95.81 66 ALA A N 1
ATOM 482 C CA . ALA A 1 66 ? -2.654 11.456 6.005 1.00 95.81 66 ALA A CA 1
ATOM 483 C C . ALA A 1 66 ? -1.278 12.136 5.856 1.00 95.81 66 ALA A C 1
ATOM 485 O O . ALA A 1 66 ? -1.169 13.200 5.244 1.00 95.81 66 ALA A O 1
ATOM 486 N N . VAL A 1 67 ? -0.209 11.507 6.358 1.00 94.06 67 VAL A N 1
ATOM 487 C CA . VAL A 1 67 ? 1.176 12.000 6.241 1.00 94.06 67 VAL A CA 1
ATOM 488 C C . VAL A 1 67 ? 1.659 12.042 4.782 1.00 94.06 67 VAL A C 1
ATOM 490 O O . VAL A 1 67 ? 2.519 12.855 4.440 1.00 94.06 67 VAL A O 1
ATOM 493 N N . TYR A 1 68 ? 1.082 11.214 3.911 1.00 94.88 68 TYR A N 1
ATOM 494 C CA . TYR A 1 68 ? 1.473 11.058 2.511 1.00 94.88 68 TYR A CA 1
ATOM 495 C C . TYR A 1 68 ? 0.606 11.863 1.534 1.00 94.88 68 TYR A C 1
ATOM 497 O O . TYR A 1 68 ? 0.907 11.894 0.347 1.00 94.88 68 TYR A O 1
ATOM 505 N N . LEU A 1 69 ? -0.419 12.580 1.999 1.00 95.69 69 LEU A N 1
ATOM 506 C CA . LEU A 1 69 ? -1.289 13.360 1.110 1.00 95.69 69 LEU A CA 1
ATOM 507 C C . LEU A 1 69 ? -0.578 14.558 0.460 1.00 95.69 69 LEU A C 1
ATOM 509 O O . LEU A 1 69 ? -0.823 14.868 -0.703 1.00 95.69 69 LEU A O 1
ATOM 513 N N . ALA A 1 70 ? 0.303 15.242 1.195 1.00 94.94 70 ALA A N 1
ATOM 514 C CA . ALA A 1 70 ? 0.997 16.432 0.698 1.00 94.94 70 ALA A CA 1
ATOM 515 C C . ALA A 1 70 ? 2.261 16.142 -0.143 1.00 94.94 70 ALA A C 1
ATOM 517 O O . ALA A 1 70 ? 2.423 16.810 -1.176 1.00 94.94 70 ALA A O 1
ATOM 518 N N . PRO A 1 71 ? 3.156 15.204 0.253 1.00 93.50 71 PRO A N 1
ATOM 519 C CA . PRO A 1 71 ? 4.434 14.989 -0.419 1.00 93.50 71 PRO A CA 1
ATOM 520 C C . PRO A 1 71 ? 4.327 14.764 -1.939 1.00 93.50 71 PRO A C 1
ATOM 522 O O . PRO A 1 71 ? 3.410 14.073 -2.398 1.00 93.50 71 PRO A O 1
ATOM 525 N N . PRO A 1 72 ? 5.276 15.300 -2.732 1.00 89.44 72 PRO A N 1
ATOM 526 C CA . PRO A 1 72 ? 5.340 15.043 -4.167 1.00 89.44 72 PRO A CA 1
ATOM 527 C C . PRO A 1 72 ? 5.439 13.548 -4.484 1.00 89.44 72 PRO A C 1
ATOM 529 O O . PRO A 1 72 ? 6.120 12.789 -3.792 1.00 89.44 72 PRO A O 1
ATOM 532 N N . GLY A 1 73 ? 4.772 13.123 -5.552 1.00 87.44 73 GLY A N 1
ATOM 533 C CA . GLY A 1 73 ? 4.676 11.731 -5.984 1.00 87.44 73 GLY A CA 1
ATOM 534 C C . GLY A 1 73 ? 3.496 10.994 -5.352 1.00 87.44 73 GLY A C 1
ATOM 535 O O . GLY A 1 73 ? 2.759 10.322 -6.070 1.00 87.44 73 GLY A O 1
ATOM 536 N N . TYR A 1 74 ? 3.280 11.153 -4.042 1.00 90.56 74 TYR A N 1
ATOM 537 C CA . TYR A 1 74 ? 2.126 10.570 -3.351 1.00 90.56 74 TYR A CA 1
ATOM 538 C C . TYR A 1 74 ? 0.851 11.380 -3.574 1.00 90.56 74 TYR A C 1
ATOM 540 O O . TYR A 1 74 ? -0.178 10.807 -3.924 1.00 90.56 74 TYR A O 1
ATOM 548 N N . GLY A 1 75 ? 0.917 12.707 -3.434 1.00 92.56 75 GLY A N 1
ATOM 549 C CA . GLY A 1 75 ? -0.248 13.565 -3.659 1.00 92.56 75 GLY A CA 1
ATOM 550 C C . GLY A 1 75 ? -0.820 13.408 -5.071 1.00 92.56 75 GLY A C 1
ATOM 551 O O . GLY A 1 75 ? -2.028 13.307 -5.245 1.00 92.56 75 GLY A O 1
ATOM 552 N N . GLU A 1 76 ? 0.034 13.297 -6.090 1.00 92.94 76 GLU A N 1
ATOM 553 C CA . GLU A 1 76 ? -0.397 13.044 -7.471 1.00 92.94 76 GLU A CA 1
ATOM 554 C C . GLU A 1 76 ? -1.065 11.672 -7.632 1.00 92.94 76 GLU A C 1
ATOM 556 O O . GLU A 1 76 ? -2.059 11.560 -8.346 1.00 92.94 76 GLU A O 1
ATOM 561 N N . MET A 1 77 ? -0.563 10.637 -6.951 1.00 91.62 77 MET A N 1
ATOM 562 C CA . MET A 1 77 ? -1.184 9.310 -6.950 1.00 91.62 77 MET A CA 1
ATOM 563 C C . MET A 1 77 ? -2.578 9.356 -6.311 1.00 91.62 77 MET A C 1
ATOM 565 O O . MET A 1 77 ? -3.531 8.872 -6.912 1.00 91.62 77 MET A O 1
ATOM 569 N N . PHE A 1 78 ? -2.727 9.977 -5.137 1.00 94.56 78 PHE A N 1
ATOM 570 C CA . PHE A 1 78 ? -4.034 10.119 -4.486 1.00 94.56 78 PHE A CA 1
ATOM 571 C C . PHE A 1 78 ? -5.003 10.983 -5.300 1.00 94.56 78 PHE A C 1
ATOM 573 O O . PHE A 1 78 ? -6.188 10.668 -5.380 1.00 94.56 78 PHE A O 1
ATOM 580 N N . ALA A 1 79 ? -4.510 12.030 -5.966 1.00 95.19 79 ALA A N 1
ATOM 581 C CA . ALA A 1 79 ? -5.318 12.824 -6.885 1.00 95.19 79 ALA A CA 1
ATOM 582 C C . ALA A 1 79 ? -5.793 11.998 -8.094 1.00 95.19 79 ALA A C 1
ATOM 584 O O . ALA A 1 79 ? -6.959 12.098 -8.467 1.00 95.19 79 ALA A O 1
ATOM 585 N N . ALA A 1 80 ? -4.932 11.146 -8.662 1.00 92.12 80 ALA A N 1
ATOM 586 C CA . ALA A 1 80 ? -5.290 10.237 -9.754 1.00 92.12 80 ALA A CA 1
ATOM 587 C C . ALA A 1 80 ? -6.305 9.158 -9.332 1.00 92.12 80 ALA A C 1
ATOM 589 O O . ALA A 1 80 ? -7.066 8.679 -10.167 1.00 92.12 80 ALA A O 1
ATOM 590 N N . LEU A 1 81 ? -6.352 8.817 -8.041 1.00 91.38 81 LEU A N 1
ATOM 591 C CA . LEU A 1 81 ? -7.381 7.960 -7.442 1.00 91.38 81 LEU A CA 1
ATOM 592 C C . LEU A 1 81 ? -8.700 8.705 -7.149 1.00 91.38 81 LEU A C 1
ATOM 594 O O . LEU A 1 81 ? -9.627 8.103 -6.621 1.00 91.38 81 LEU A O 1
ATOM 598 N N . GLY A 1 82 ? -8.798 9.999 -7.478 1.00 95.56 82 GLY A N 1
ATOM 599 C CA . GLY A 1 82 ? -10.004 10.813 -7.287 1.00 95.56 82 GLY A CA 1
ATOM 600 C C . GLY A 1 82 ? -10.011 11.680 -6.023 1.00 95.56 82 GLY A C 1
ATOM 601 O O . GLY A 1 82 ? -10.945 12.449 -5.820 1.00 95.56 82 GLY A O 1
ATOM 602 N N . PHE A 1 83 ? -8.960 11.648 -5.198 1.00 96.56 83 PHE A N 1
ATOM 603 C CA . PHE A 1 83 ? -8.907 12.353 -3.906 1.00 96.56 83 PHE A CA 1
ATOM 604 C C . PHE A 1 83 ? -8.151 13.690 -3.980 1.00 96.56 83 PHE A C 1
ATOM 606 O O . PHE A 1 83 ? -7.444 14.092 -3.052 1.00 96.56 83 PHE A O 1
ATOM 613 N N . GLY A 1 84 ? -8.286 14.404 -5.102 1.00 96.69 84 GLY A N 1
ATOM 614 C CA . GLY A 1 84 ? -7.555 15.648 -5.366 1.00 96.69 84 GLY A CA 1
ATOM 615 C C . GLY A 1 84 ? -7.860 16.780 -4.377 1.00 96.69 84 GLY A C 1
ATOM 616 O O . GLY A 1 84 ? -6.968 17.563 -4.050 1.00 96.69 84 GLY A O 1
ATOM 617 N N . ASP A 1 85 ? -9.086 16.855 -3.855 1.00 97.19 85 ASP A N 1
ATOM 618 C CA . ASP A 1 85 ? -9.458 17.852 -2.841 1.00 97.19 85 ASP A CA 1
ATOM 619 C C . ASP A 1 85 ? -8.750 17.604 -1.504 1.00 97.19 85 ASP A C 1
ATOM 621 O O . ASP A 1 85 ? -8.266 18.544 -0.871 1.00 97.19 85 ASP A O 1
ATOM 625 N N . LEU A 1 86 ? -8.609 16.336 -1.111 1.00 96.56 86 LEU A N 1
ATOM 626 C CA . LEU A 1 86 ? -7.902 15.941 0.105 1.00 96.56 86 LEU A CA 1
ATOM 627 C C . LEU A 1 86 ? -6.404 16.284 0.006 1.00 96.56 86 LEU A C 1
ATOM 629 O O . LEU A 1 86 ? -5.818 16.839 0.937 1.00 96.56 86 LEU A O 1
ATOM 633 N N . VAL A 1 87 ? -5.805 16.047 -1.165 1.00 97.69 87 VAL A N 1
ATOM 634 C CA . VAL A 1 87 ? -4.422 16.442 -1.484 1.00 97.69 87 VAL A CA 1
ATOM 635 C C . VAL A 1 87 ? -4.256 17.961 -1.450 1.00 97.69 87 VAL A C 1
ATOM 637 O O . VAL A 1 87 ? -3.288 18.465 -0.876 1.00 97.69 87 VAL A O 1
ATOM 640 N N . ARG A 1 88 ? -5.201 18.709 -2.033 1.00 97.62 88 ARG A N 1
ATOM 641 C CA . ARG A 1 88 ? -5.192 20.179 -2.002 1.00 97.62 88 ARG A CA 1
ATOM 642 C C . ARG A 1 88 ? -5.219 20.681 -0.562 1.00 97.62 88 ARG A C 1
ATOM 644 O O . ARG A 1 88 ? -4.353 21.469 -0.203 1.00 97.62 88 ARG A O 1
ATOM 651 N N . SER A 1 89 ? -6.138 20.163 0.252 1.00 96.88 89 SER A N 1
ATOM 652 C CA . SER A 1 89 ? -6.278 20.517 1.669 1.00 96.88 89 SER A CA 1
ATOM 653 C C . SER A 1 89 ? -4.982 20.277 2.453 1.00 96.88 89 SER A C 1
ATOM 655 O O . SER A 1 89 ? -4.507 21.159 3.175 1.00 96.88 89 SER A O 1
ATOM 657 N N . ALA A 1 90 ? -4.333 19.129 2.225 1.00 97.06 90 ALA A N 1
ATOM 658 C CA . ALA A 1 90 ? -3.053 18.805 2.849 1.00 97.06 90 ALA A CA 1
ATOM 659 C C . ALA A 1 90 ? -1.936 19.784 2.451 1.00 97.06 90 ALA A C 1
ATOM 661 O O . ALA A 1 90 ? -1.126 20.182 3.287 1.00 97.06 90 ALA A O 1
ATOM 662 N N . ARG A 1 91 ? -1.902 20.213 1.184 1.00 97.00 91 ARG A N 1
ATOM 663 C CA . ARG A 1 91 ? -0.912 21.176 0.671 1.00 97.00 91 ARG A CA 1
ATOM 664 C C . ARG A 1 91 ? -1.186 22.615 1.109 1.00 97.00 91 ARG A C 1
ATOM 666 O O . ARG A 1 91 ? -0.249 23.404 1.175 1.00 97.00 91 ARG A O 1
ATOM 673 N N . THR A 1 92 ? -2.433 22.952 1.433 1.00 96.25 92 THR A N 1
ATOM 674 C CA . THR A 1 92 ? -2.831 24.283 1.923 1.00 96.25 92 THR A CA 1
ATOM 675 C C . THR A 1 92 ? -2.793 24.417 3.447 1.00 96.25 92 THR A C 1
ATOM 677 O O . THR A 1 92 ? -3.176 25.460 3.967 1.00 96.25 92 THR A O 1
ATOM 680 N N . GLY A 1 93 ? -2.303 23.399 4.164 1.00 94.06 93 GLY A N 1
ATOM 681 C CA . GLY A 1 93 ? -1.977 23.502 5.589 1.00 94.06 93 GLY A CA 1
ATOM 682 C C . GLY A 1 93 ? -2.990 22.893 6.558 1.00 94.06 93 GLY A C 1
ATOM 683 O O . GLY A 1 93 ? -2.889 23.170 7.752 1.00 94.06 93 GLY A O 1
ATOM 684 N N . ALA A 1 94 ? -3.928 22.057 6.094 1.00 97.00 94 ALA A N 1
ATOM 685 C CA . ALA A 1 94 ? -4.768 21.281 7.006 1.00 97.00 94 ALA A CA 1
ATOM 686 C C . ALA A 1 94 ? -3.905 20.418 7.942 1.00 97.00 94 ALA A C 1
ATOM 688 O O . ALA A 1 94 ? -2.899 19.821 7.542 1.00 97.00 94 ALA A O 1
ATOM 689 N N . THR A 1 95 ? -4.292 20.352 9.213 1.00 95.38 95 THR A N 1
ATOM 690 C CA . THR A 1 95 ? -3.565 19.580 10.217 1.00 95.38 95 THR A CA 1
ATOM 691 C C . THR A 1 95 ? -3.705 18.083 9.952 1.00 95.38 95 THR A C 1
ATOM 693 O O . THR A 1 95 ? -4.690 17.608 9.388 1.00 95.38 95 THR A O 1
ATOM 696 N N . ARG A 1 96 ? -2.747 17.286 10.441 1.00 91.44 96 ARG A N 1
ATOM 697 C CA . ARG A 1 96 ? -2.814 15.817 10.319 1.00 91.44 96 ARG A CA 1
ATOM 698 C C . ARG A 1 96 ? -4.102 15.231 10.899 1.00 91.44 96 ARG A C 1
ATOM 700 O O . ARG A 1 96 ? -4.606 14.254 10.364 1.00 91.44 96 ARG A O 1
ATOM 707 N N . ARG A 1 97 ? -4.628 15.821 11.979 1.00 94.06 97 ARG A N 1
ATOM 708 C CA . ARG A 1 97 ? -5.873 15.379 12.618 1.00 94.06 97 ARG A CA 1
ATOM 709 C C . ARG A 1 97 ? -7.086 15.646 11.727 1.00 94.06 97 ARG A C 1
ATOM 711 O O . ARG A 1 97 ? -7.922 14.761 11.592 1.00 94.06 97 ARG A O 1
ATOM 718 N N . GLU A 1 98 ? -7.171 16.832 11.127 1.00 96.69 98 GLU A N 1
ATOM 719 C CA . GLU A 1 98 ? -8.247 17.179 10.187 1.00 96.69 98 GLU A CA 1
ATOM 720 C C . GLU A 1 98 ? -8.197 16.291 8.945 1.00 96.69 98 GLU A C 1
ATOM 722 O O . GLU A 1 98 ? -9.217 15.740 8.546 1.00 96.69 98 GLU A O 1
ATOM 727 N N . LEU A 1 99 ? -7.001 16.082 8.385 1.00 96.81 99 LEU A N 1
ATOM 728 C CA . LEU A 1 99 ? -6.808 15.199 7.238 1.00 96.81 99 LEU A CA 1
ATOM 729 C C . LEU A 1 99 ? -7.200 13.758 7.560 1.00 96.81 99 LEU A C 1
ATOM 731 O O . LEU A 1 99 ? -7.957 13.166 6.805 1.00 96.81 99 LEU A O 1
ATOM 735 N N . ALA A 1 100 ? -6.738 13.209 8.686 1.00 95.75 100 ALA A N 1
ATOM 736 C CA . ALA A 1 100 ? -7.077 11.849 9.100 1.00 95.75 100 ALA A CA 1
ATOM 737 C C . ALA A 1 100 ? -8.591 11.655 9.272 1.00 95.75 100 ALA A C 1
ATOM 739 O O . ALA A 1 100 ? -9.119 10.623 8.880 1.00 95.75 100 ALA A O 1
ATOM 740 N N . ALA A 1 101 ? -9.291 12.653 9.818 1.00 96.19 101 ALA A N 1
ATOM 741 C CA . ALA A 1 101 ? -10.746 12.616 9.956 1.00 96.19 101 ALA A CA 1
ATOM 742 C C . ALA A 1 101 ? -11.488 12.752 8.613 1.00 96.19 101 ALA A C 1
ATOM 744 O O . ALA A 1 101 ? -12.637 12.336 8.512 1.00 96.19 101 ALA A O 1
ATOM 745 N N . ALA A 1 102 ? -10.845 13.340 7.602 1.00 96.69 102 ALA A N 1
ATOM 746 C CA . ALA A 1 102 ? -11.403 13.543 6.269 1.00 96.69 102 ALA A CA 1
ATOM 747 C C . ALA A 1 102 ? -11.065 12.417 5.276 1.00 96.69 102 ALA A C 1
ATOM 749 O O . ALA A 1 102 ? -11.579 12.435 4.159 1.00 96.69 102 ALA A O 1
ATOM 750 N N . VAL A 1 103 ? -10.195 11.464 5.639 1.00 97.00 103 VAL A N 1
ATOM 751 C CA . VAL A 1 103 ? -9.871 10.307 4.792 1.00 97.00 103 VAL A CA 1
ATOM 752 C C . VAL A 1 103 ? -11.082 9.366 4.750 1.00 97.00 103 VAL A C 1
ATOM 754 O O . VAL A 1 103 ? -11.465 8.829 5.791 1.00 97.00 103 VAL A O 1
ATOM 757 N N . PRO A 1 104 ? -11.679 9.143 3.569 1.00 95.75 104 PRO A N 1
ATOM 758 C CA . PRO A 1 104 ? -12.813 8.242 3.422 1.00 95.75 104 PRO A CA 1
ATOM 759 C C . PRO A 1 104 ? -12.349 6.775 3.407 1.00 95.75 104 PRO A C 1
ATOM 761 O O . PRO A 1 104 ? -11.202 6.491 3.045 1.00 95.75 104 PRO A O 1
ATOM 764 N N . VAL A 1 105 ? -13.226 5.836 3.781 1.00 93.38 105 VAL A N 1
ATOM 765 C CA . VAL A 1 105 ? -12.869 4.403 3.843 1.00 93.38 105 VAL A CA 1
ATOM 766 C C . VAL A 1 105 ? -12.513 3.868 2.458 1.00 93.38 105 VAL A C 1
ATOM 768 O O . VAL A 1 105 ? -11.570 3.102 2.313 1.00 93.38 105 VAL A O 1
ATOM 771 N N . GLU A 1 106 ? -13.160 4.401 1.424 1.00 94.31 106 GLU A N 1
ATOM 772 C CA . GLU A 1 106 ? -12.928 4.054 0.031 1.00 94.31 106 GLU A CA 1
ATOM 773 C C . GLU A 1 106 ? -11.477 4.335 -0.375 1.00 94.31 106 GLU A C 1
ATOM 775 O O . GLU A 1 106 ? -10.906 3.594 -1.169 1.00 94.31 106 GLU A O 1
ATOM 780 N N . LEU A 1 107 ? -10.842 5.377 0.180 1.00 95.50 107 LEU A N 1
ATOM 781 C CA . LEU A 1 107 ? -9.417 5.619 -0.051 1.00 95.50 107 LEU A CA 1
ATOM 782 C C . LEU A 1 107 ? -8.555 4.556 0.639 1.00 95.50 107 LEU A C 1
ATOM 784 O O . LEU A 1 107 ? -7.557 4.120 0.066 1.00 95.50 107 LEU A O 1
ATOM 788 N N . LEU A 1 108 ? -8.928 4.132 1.847 1.00 95.88 108 LEU A N 1
ATOM 789 C CA . LEU A 1 108 ? -8.215 3.075 2.563 1.00 95.88 108 LEU A CA 1
ATOM 790 C C . LEU A 1 108 ? -8.283 1.754 1.787 1.00 95.88 108 LEU A C 1
ATOM 792 O O . LEU A 1 108 ? -7.251 1.112 1.598 1.00 95.88 108 LEU A O 1
ATOM 796 N N . ASP A 1 109 ? -9.449 1.417 1.236 1.00 93.88 109 ASP A N 1
ATOM 797 C CA . ASP A 1 109 ? -9.658 0.213 0.424 1.00 93.88 109 ASP A CA 1
ATOM 798 C C . ASP A 1 109 ? -8.806 0.224 -0.858 1.00 93.88 109 ASP A C 1
ATOM 800 O O . ASP A 1 109 ? -8.323 -0.814 -1.320 1.00 93.88 109 ASP A O 1
ATOM 804 N N . GLN A 1 110 ? -8.530 1.406 -1.425 1.00 94.69 110 GLN A N 1
ATOM 805 C CA . GLN A 1 110 ? -7.678 1.541 -2.614 1.00 94.69 110 GLN A CA 1
ATOM 806 C C . GLN A 1 110 ? -6.194 1.247 -2.360 1.00 94.69 110 GLN A C 1
ATOM 808 O O . GLN A 1 110 ? -5.486 0.924 -3.319 1.00 94.69 110 GLN A O 1
ATOM 813 N N . VAL A 1 111 ? -5.711 1.334 -1.118 1.00 94.94 111 VAL A N 1
ATOM 814 C CA . VAL A 1 111 ? -4.275 1.189 -0.802 1.00 94.94 111 VAL A CA 1
ATOM 815 C C . VAL A 1 111 ? -3.960 0.182 0.307 1.00 94.94 111 VAL A C 1
ATOM 817 O O . VAL A 1 111 ? -2.786 -0.041 0.598 1.00 94.94 111 VAL A O 1
ATOM 820 N N . GLY A 1 112 ? -4.979 -0.408 0.930 1.00 97.00 112 GLY A N 1
ATOM 821 C CA . GLY A 1 112 ? -4.863 -1.417 1.979 1.00 97.00 112 GLY A CA 1
ATOM 822 C C . GLY A 1 112 ? -5.596 -2.715 1.643 1.00 97.00 112 GLY A C 1
ATOM 823 O O . GLY A 1 112 ? -6.302 -2.813 0.637 1.00 97.00 112 GLY A O 1
ATOM 824 N N . ALA A 1 113 ? -5.409 -3.707 2.514 1.00 97.69 113 ALA A N 1
ATOM 825 C CA . ALA A 1 113 ? -6.158 -4.957 2.571 1.00 97.69 113 ALA A CA 1
ATOM 826 C C . ALA A 1 113 ? -6.934 -5.004 3.889 1.00 97.69 113 ALA A C 1
ATOM 828 O O . ALA A 1 113 ? -6.410 -5.397 4.933 1.00 97.69 113 ALA A O 1
ATOM 829 N N . LEU A 1 114 ? -8.171 -4.522 3.837 1.00 97.69 114 LEU A N 1
ATOM 830 C CA . LEU A 1 114 ? -9.040 -4.313 4.986 1.00 97.69 114 LEU A CA 1
ATOM 831 C C . LEU A 1 114 ? -10.317 -5.123 4.775 1.00 97.69 114 LEU A C 1
ATOM 833 O O . LEU A 1 114 ? -10.882 -5.075 3.686 1.00 97.69 114 LEU A O 1
ATOM 837 N N . GLY A 1 115 ? -10.749 -5.870 5.789 1.00 97.62 115 GLY A N 1
ATOM 838 C CA . GLY A 1 115 ? -11.970 -6.675 5.702 1.00 97.62 115 GLY A CA 1
ATOM 839 C C . GLY A 1 115 ? -11.812 -8.076 6.278 1.00 97.62 115 GLY A C 1
ATOM 840 O O . GLY A 1 115 ? -10.929 -8.329 7.097 1.00 97.62 115 GLY A O 1
ATOM 841 N N . GLY A 1 116 ? -12.684 -8.994 5.878 1.00 97.25 116 GLY A N 1
ATOM 842 C CA . GLY A 1 116 ? -12.609 -10.406 6.243 1.00 97.25 116 GLY A CA 1
ATOM 843 C C . GLY A 1 116 ? -11.381 -11.113 5.658 1.00 97.25 116 GLY A C 1
ATOM 844 O O . GLY A 1 116 ? -10.670 -10.579 4.808 1.00 97.25 116 GLY A O 1
ATOM 845 N N . ALA A 1 117 ? -11.132 -12.349 6.097 1.00 96.69 117 ALA A N 1
ATOM 846 C CA . ALA A 1 117 ? -9.976 -13.132 5.648 1.00 96.69 117 ALA A CA 1
ATOM 847 C C . ALA A 1 117 ? -9.931 -13.307 4.116 1.00 96.69 117 ALA A C 1
ATOM 849 O O . ALA A 1 117 ? -8.868 -13.140 3.518 1.00 96.69 117 ALA A O 1
ATOM 850 N N . ASP A 1 118 ? -11.080 -13.566 3.484 1.00 95.62 118 ASP A N 1
ATOM 851 C CA . ASP A 1 118 ? -11.184 -13.738 2.029 1.00 95.62 118 ASP A CA 1
ATOM 852 C C . ASP A 1 118 ? -10.936 -12.427 1.269 1.00 95.62 118 ASP A C 1
ATOM 854 O O . ASP A 1 118 ? -10.244 -12.418 0.252 1.00 95.62 118 ASP A O 1
ATOM 858 N N . GLU A 1 119 ? -11.444 -11.303 1.784 1.00 96.44 119 GLU A N 1
ATOM 859 C CA . GLU A 1 119 ? -11.225 -9.972 1.203 1.00 96.44 119 GLU A CA 1
ATOM 860 C C . GLU A 1 119 ? -9.746 -9.582 1.288 1.00 96.44 119 GLU A C 1
ATOM 862 O O . GLU A 1 119 ? -9.161 -9.119 0.306 1.00 96.44 119 GLU A O 1
ATOM 867 N N . VAL A 1 120 ? -9.109 -9.849 2.433 1.00 97.69 120 VAL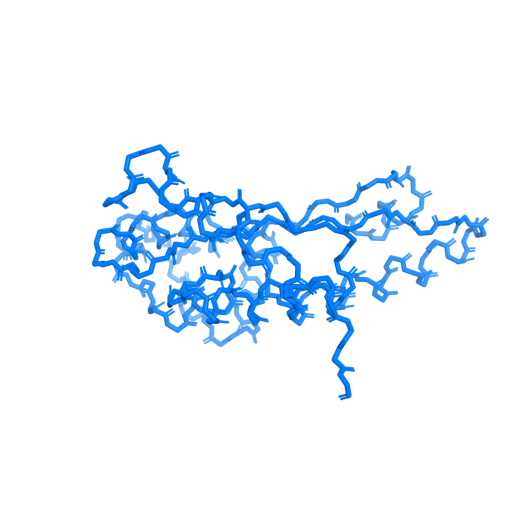 A N 1
ATOM 868 C CA . VAL A 1 120 ? -7.667 -9.656 2.612 1.00 97.69 120 VAL A CA 1
ATOM 869 C C . VAL A 1 120 ? -6.882 -10.548 1.650 1.00 97.69 120 VAL A C 1
ATOM 871 O O . VAL A 1 120 ? -5.987 -10.048 0.971 1.00 97.69 120 VAL A O 1
ATOM 874 N N . ALA A 1 121 ? -7.222 -11.835 1.527 1.00 97.00 121 ALA A N 1
ATOM 875 C CA . ALA A 1 121 ? -6.547 -12.754 0.609 1.00 97.00 121 ALA A CA 1
ATOM 876 C C . ALA A 1 121 ? -6.650 -12.278 -0.847 1.00 97.00 121 ALA A C 1
ATOM 878 O O . ALA A 1 121 ? -5.636 -12.167 -1.540 1.00 97.00 121 ALA A O 1
ATOM 879 N N . ALA A 1 122 ? -7.860 -11.933 -1.294 1.00 96.19 122 ALA A N 1
ATOM 880 C CA . ALA A 1 122 ? -8.106 -11.416 -2.636 1.00 96.19 122 ALA A CA 1
ATOM 881 C C . ALA A 1 122 ? -7.309 -10.133 -2.896 1.00 96.19 122 ALA A C 1
ATOM 883 O O . ALA A 1 122 ? -6.728 -9.956 -3.968 1.00 96.19 122 ALA A O 1
ATOM 884 N N . ARG A 1 123 ? -7.227 -9.248 -1.898 1.00 97.12 123 ARG A N 1
ATOM 885 C CA . ARG A 1 123 ? -6.479 -8.003 -2.026 1.00 97.12 123 ARG A CA 1
ATOM 886 C C . ARG A 1 123 ? -4.977 -8.227 -2.128 1.00 97.12 123 ARG A C 1
ATOM 888 O O . ARG A 1 123 ? -4.347 -7.626 -2.993 1.00 97.12 123 ARG A O 1
ATOM 895 N N . LEU A 1 124 ? -4.404 -9.081 -1.280 1.00 97.00 124 LEU A N 1
ATOM 896 C CA . LEU A 1 124 ? -2.982 -9.429 -1.343 1.00 97.00 124 LEU A CA 1
ATOM 897 C C . LEU A 1 124 ? -2.637 -10.090 -2.685 1.00 97.00 124 LEU A C 1
ATOM 899 O O . LEU A 1 124 ? -1.623 -9.737 -3.287 1.00 97.00 124 LEU A O 1
ATOM 903 N N . ARG A 1 125 ? -3.516 -10.956 -3.209 1.00 96.56 125 ARG A N 1
ATOM 904 C CA . ARG A 1 125 ? -3.352 -11.531 -4.550 1.00 96.56 125 ARG A CA 1
ATOM 905 C C . ARG A 1 125 ? -3.370 -10.459 -5.638 1.00 96.56 125 ARG A C 1
ATOM 907 O O . ARG A 1 125 ? -2.471 -10.440 -6.464 1.00 96.56 125 ARG A O 1
ATOM 914 N N . ALA A 1 126 ? -4.284 -9.490 -5.573 1.00 97.31 126 ALA A N 1
ATOM 915 C CA . ALA A 1 126 ? -4.329 -8.393 -6.543 1.00 97.31 126 ALA A CA 1
ATOM 916 C C . ALA A 1 126 ? -3.021 -7.573 -6.602 1.00 97.31 126 ALA A C 1
ATOM 918 O O . ALA A 1 126 ? -2.673 -7.043 -7.656 1.00 97.31 126 ALA A O 1
ATOM 919 N N . TYR A 1 127 ? -2.282 -7.457 -5.493 1.00 98.00 127 TYR A N 1
ATOM 920 C CA . TYR A 1 127 ? -0.951 -6.841 -5.493 1.00 98.00 127 TYR A CA 1
ATOM 921 C C . TYR A 1 127 ? 0.098 -7.700 -6.209 1.00 98.00 127 TYR A C 1
ATOM 923 O O . TYR A 1 127 ? 0.912 -7.157 -6.960 1.00 98.00 127 TYR A O 1
ATOM 931 N N . HIS A 1 128 ? 0.073 -9.016 -5.999 1.00 96.69 128 HIS A N 1
ATOM 932 C CA . HIS A 1 128 ? 0.936 -9.952 -6.719 1.00 96.69 128 HIS A CA 1
ATOM 933 C C . HIS A 1 128 ? 0.612 -9.993 -8.216 1.00 96.69 128 HIS A C 1
ATOM 935 O O . HIS A 1 128 ? 1.524 -9.858 -9.028 1.00 96.69 128 HIS A O 1
ATOM 941 N N . ASP A 1 129 ? -0.669 -10.050 -8.585 1.00 97.06 129 ASP A N 1
ATOM 942 C CA . ASP A 1 129 ? -1.134 -10.006 -9.979 1.00 97.06 129 ASP A CA 1
ATOM 943 C C . ASP A 1 129 ? -0.734 -8.695 -10.673 1.00 97.06 129 ASP A C 1
ATOM 945 O O . ASP A 1 129 ? -0.437 -8.667 -11.867 1.00 97.06 129 ASP A O 1
ATOM 949 N N . ALA A 1 130 ? -0.667 -7.593 -9.918 1.00 97.94 130 ALA A N 1
ATOM 950 C CA . ALA A 1 130 ? -0.151 -6.315 -10.398 1.00 97.94 130 ALA A CA 1
ATOM 951 C C . ALA A 1 130 ? 1.383 -6.285 -10.565 1.00 97.94 130 ALA A C 1
ATOM 953 O O . ALA A 1 130 ? 1.929 -5.280 -11.021 1.00 97.94 130 ALA A O 1
ATOM 954 N N . GLY A 1 131 ? 2.089 -7.356 -10.203 1.00 97.88 131 GLY A N 1
ATOM 955 C CA . GLY A 1 131 ? 3.528 -7.509 -10.395 1.00 97.88 131 GLY A CA 1
ATOM 956 C C . GLY A 1 131 ? 4.388 -7.163 -9.182 1.00 97.88 131 GLY A C 1
ATOM 957 O O . GLY A 1 131 ? 5.577 -6.891 -9.356 1.00 97.88 131 GLY A O 1
ATOM 958 N N . ALA A 1 132 ? 3.826 -7.144 -7.968 1.00 98.19 132 ALA A N 1
ATOM 959 C CA . ALA A 1 132 ? 4.644 -7.152 -6.758 1.00 98.19 132 ALA A CA 1
ATOM 960 C C . ALA A 1 132 ? 5.273 -8.541 -6.556 1.00 98.19 132 ALA A C 1
ATOM 962 O O . ALA A 1 132 ? 4.571 -9.544 -6.432 1.00 98.19 132 ALA A O 1
ATOM 963 N N . ASP A 1 133 ? 6.598 -8.590 -6.438 1.00 97.75 133 ASP A N 1
ATOM 964 C CA . ASP A 1 133 ? 7.339 -9.803 -6.072 1.00 97.75 133 ASP A CA 1
ATOM 965 C C . ASP A 1 133 ? 7.174 -10.144 -4.582 1.00 97.75 133 ASP A C 1
ATOM 967 O O . ASP A 1 133 ? 7.413 -11.272 -4.153 1.00 97.75 133 ASP A O 1
ATOM 971 N N . CYS A 1 134 ? 6.819 -9.149 -3.766 1.00 96.88 134 CYS A N 1
ATOM 972 C CA . CYS A 1 134 ? 6.614 -9.290 -2.331 1.00 96.88 134 CYS A CA 1
ATOM 973 C C . CYS A 1 134 ? 5.558 -8.294 -1.844 1.00 96.88 134 CYS A C 1
ATOM 975 O O . CYS A 1 134 ? 5.609 -7.104 -2.170 1.00 96.88 134 CYS A O 1
ATOM 977 N N . VAL A 1 135 ? 4.635 -8.761 -1.005 1.00 97.31 135 VAL A N 1
ATOM 978 C CA . VAL A 1 135 ? 3.710 -7.895 -0.272 1.00 97.31 135 VAL A CA 1
ATOM 979 C C . VAL A 1 135 ? 4.091 -7.914 1.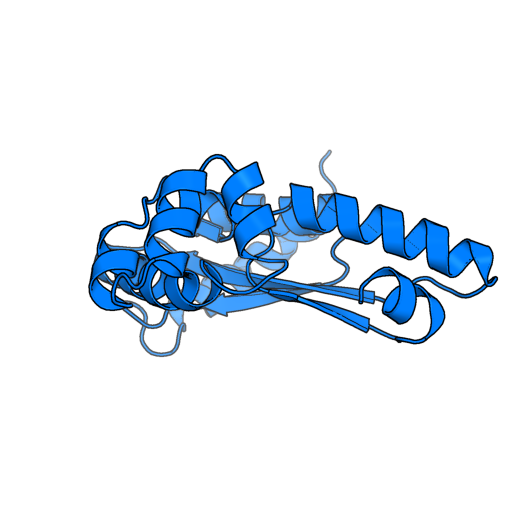203 1.00 97.31 135 VAL A C 1
ATOM 981 O O . VAL A 1 135 ? 3.902 -8.905 1.907 1.00 97.31 135 VAL A O 1
ATOM 984 N N . ALA A 1 136 ? 4.652 -6.805 1.682 1.00 97.00 136 ALA A N 1
ATOM 985 C CA . ALA A 1 136 ? 4.984 -6.634 3.086 1.00 97.00 136 ALA A CA 1
ATOM 986 C C . ALA A 1 136 ? 3.746 -6.158 3.852 1.00 97.00 136 ALA A C 1
ATOM 988 O O . ALA A 1 136 ? 3.235 -5.055 3.644 1.00 97.00 136 ALA A O 1
ATOM 989 N N . VAL A 1 137 ? 3.282 -7.011 4.757 1.00 96.62 137 VAL A N 1
ATOM 990 C CA . VAL A 1 137 ? 2.094 -6.787 5.580 1.00 96.62 137 VAL A CA 1
ATOM 991 C C . VAL A 1 137 ? 2.426 -5.809 6.699 1.00 96.62 137 VAL A C 1
ATOM 993 O O . VAL A 1 137 ? 3.278 -6.086 7.545 1.00 96.62 137 VAL A O 1
ATOM 996 N N . VAL A 1 138 ? 1.725 -4.678 6.724 1.00 97.50 138 VAL A N 1
ATOM 997 C CA . VAL A 1 138 ? 1.821 -3.670 7.783 1.00 97.50 138 VAL A CA 1
ATOM 998 C C . VAL A 1 138 ? 0.528 -3.725 8.601 1.00 97.50 138 VAL A C 1
ATOM 1000 O O . VAL A 1 138 ? -0.452 -3.077 8.231 1.00 97.50 138 VAL A O 1
ATOM 1003 N N . PRO A 1 139 ? 0.464 -4.533 9.675 1.00 97.50 139 PRO A N 1
ATOM 1004 C CA . PRO A 1 139 ? -0.785 -4.734 10.390 1.00 97.50 139 PRO A CA 1
ATOM 1005 C C . PRO A 1 139 ? -1.182 -3.483 11.183 1.00 97.50 139 PRO A C 1
ATOM 1007 O O . PRO A 1 139 ? -0.348 -2.860 11.850 1.00 97.50 139 PRO A O 1
ATOM 1010 N N . SER A 1 140 ? -2.472 -3.151 11.162 1.00 96.94 140 SER A N 1
ATOM 1011 C CA . SER A 1 140 ? -3.052 -2.247 12.154 1.00 96.94 140 SER A CA 1
ATOM 1012 C C . SER A 1 140 ? -2.902 -2.860 13.548 1.00 96.94 140 SER A C 1
ATOM 1014 O O . SER A 1 140 ? -3.020 -4.069 13.736 1.00 96.94 140 SER A O 1
ATOM 1016 N N . THR A 1 141 ? -2.592 -2.015 14.530 1.00 97.81 141 THR A N 1
ATOM 1017 C CA . THR A 1 141 ? -2.443 -2.423 15.935 1.00 97.81 141 THR A CA 1
ATOM 1018 C C . THR A 1 141 ? -3.546 -1.884 16.836 1.00 97.81 141 THR A C 1
ATOM 1020 O O . THR A 1 141 ? -3.638 -2.274 18.002 1.00 97.81 141 THR A O 1
ATOM 1023 N N . ALA A 1 142 ? -4.380 -0.981 16.317 1.00 97.44 142 ALA A N 1
ATOM 1024 C CA . ALA A 1 142 ? -5.634 -0.624 16.955 1.00 97.44 142 ALA A CA 1
ATOM 1025 C C . ALA A 1 142 ? -6.581 -1.827 16.867 1.00 97.44 142 ALA A C 1
ATOM 1027 O O . ALA A 1 142 ? -6.654 -2.472 15.829 1.00 97.44 142 ALA A O 1
ATOM 1028 N N . GLU A 1 143 ? -7.252 -2.155 17.974 1.00 97.12 143 GLU A N 1
ATOM 1029 C CA . GLU A 1 143 ? -8.154 -3.320 18.107 1.00 97.12 143 GLU A CA 1
ATOM 1030 C C . GLU A 1 143 ? -7.470 -4.704 17.962 1.00 97.12 143 GLU A C 1
ATOM 1032 O O . GLU A 1 143 ? -8.020 -5.700 18.423 1.00 97.12 143 GLU A O 1
ATOM 1037 N N . ASP A 1 144 ? -6.232 -4.767 17.461 1.00 97.50 144 ASP A N 1
ATOM 1038 C CA . ASP A 1 144 ? -5.398 -5.970 17.357 1.00 97.50 144 ASP A CA 1
ATOM 1039 C C . ASP A 1 144 ? -3.997 -5.729 17.961 1.00 97.50 144 ASP A C 1
ATOM 1041 O O . ASP A 1 144 ? -3.049 -5.385 17.250 1.00 97.50 144 ASP A O 1
ATOM 1045 N N . PRO A 1 145 ? -3.816 -5.876 19.288 1.00 96.25 145 PRO A N 1
ATOM 1046 C CA . PRO A 1 145 ? -2.542 -5.604 19.946 1.00 96.25 145 PRO A CA 1
ATOM 1047 C C . PRO A 1 145 ? -1.358 -6.358 19.318 1.00 96.25 145 PRO A C 1
ATOM 1049 O O . PRO A 1 145 ? -1.246 -7.584 19.395 1.00 96.25 145 PRO A O 1
ATOM 1052 N N . GLY A 1 146 ? -0.437 -5.593 18.725 1.00 95.56 146 GLY A N 1
ATOM 1053 C CA . GLY A 1 146 ? 0.735 -6.121 18.023 1.00 95.56 146 GLY A CA 1
ATOM 1054 C C . GLY A 1 146 ? 0.432 -6.773 16.669 1.00 95.56 146 GLY A C 1
ATOM 1055 O O . GLY A 1 146 ? 1.292 -7.488 16.163 1.00 95.56 146 GLY A O 1
ATOM 1056 N N . GLY A 1 147 ? -0.763 -6.569 16.106 1.00 97.19 147 GLY A N 1
ATOM 1057 C CA . GLY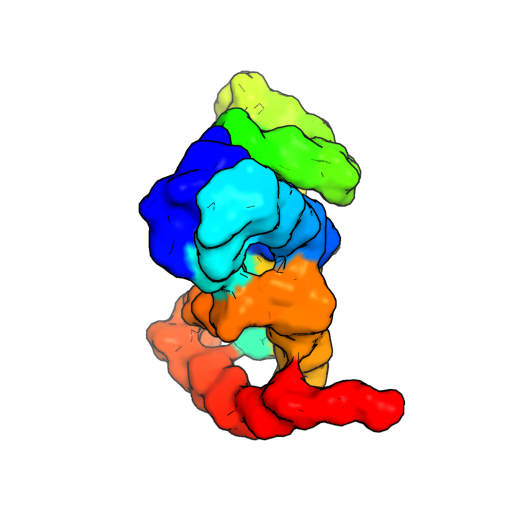 A 1 147 ? -1.173 -7.132 14.819 1.00 97.19 147 GLY A CA 1
ATOM 1058 C C . GLY A 1 147 ? -1.310 -8.656 14.838 1.00 97.19 147 GLY A C 1
ATOM 1059 O O . GLY A 1 147 ? -1.148 -9.307 13.809 1.00 97.19 147 GLY A O 1
ATOM 1060 N N . ARG A 1 148 ? -1.495 -9.261 16.017 1.00 97.62 148 ARG A N 1
ATOM 1061 C CA . ARG A 1 148 ? -1.383 -10.713 16.214 1.00 97.62 148 ARG A CA 1
ATOM 1062 C C . ARG A 1 148 ? -2.466 -11.479 15.474 1.00 97.62 148 ARG A C 1
ATOM 1064 O O . ARG A 1 148 ? -2.170 -12.533 14.915 1.00 97.62 148 ARG A O 1
ATOM 1071 N N . MET A 1 149 ? -3.702 -10.997 15.518 1.00 97.25 149 MET A N 1
ATOM 1072 C CA . MET A 1 149 ? -4.825 -11.646 14.850 1.00 97.25 149 MET A CA 1
ATOM 1073 C C . MET A 1 149 ? -4.672 -11.532 13.332 1.00 97.25 149 MET A C 1
ATOM 1075 O O . MET A 1 149 ? -4.747 -12.543 12.632 1.00 97.25 149 MET A O 1
ATOM 1079 N N . THR A 1 150 ? -4.327 -10.340 12.847 1.00 97.81 150 THR A N 1
ATOM 1080 C CA . THR A 1 150 ? -4.060 -10.072 11.433 1.00 97.81 150 THR A CA 1
ATOM 1081 C C . THR A 1 150 ? -2.924 -10.952 10.911 1.00 97.81 150 THR A C 1
ATOM 1083 O O . THR A 1 150 ? -3.102 -11.664 9.930 1.00 97.81 150 THR A O 1
ATOM 1086 N N . LEU A 1 151 ? -1.774 -10.994 11.592 1.00 97.50 151 LEU A N 1
ATOM 1087 C CA . LEU A 1 151 ? -0.617 -11.792 11.164 1.00 97.50 151 LEU A CA 1
ATOM 1088 C C . LEU A 1 151 ? -0.881 -13.306 11.198 1.00 97.50 151 LEU A C 1
ATOM 1090 O O . LEU A 1 151 ? -0.373 -14.029 10.341 1.00 97.50 151 LEU A O 1
ATOM 1094 N N . ARG A 1 152 ? -1.670 -13.802 12.163 1.00 97.62 152 ARG A N 1
ATOM 1095 C CA . ARG A 1 152 ? -2.102 -15.213 12.189 1.00 97.62 152 ARG A CA 1
ATOM 1096 C C . ARG A 1 152 ? -3.000 -15.537 11.002 1.00 97.62 152 ARG A C 1
ATOM 1098 O O . ARG A 1 152 ? -2.711 -16.488 10.288 1.00 97.62 152 ARG A O 1
ATOM 1105 N N . THR A 1 153 ? -4.014 -14.710 10.767 1.00 97.06 153 THR A N 1
ATOM 1106 C CA . THR A 1 153 ? -4.944 -14.883 9.645 1.00 97.06 153 THR A CA 1
ATOM 1107 C C . THR A 1 153 ? -4.199 -14.836 8.316 1.00 97.06 153 THR A C 1
ATOM 1109 O O . THR A 1 153 ? -4.371 -15.719 7.486 1.00 97.06 153 THR A O 1
ATOM 1112 N N . VAL A 1 154 ? -3.299 -13.861 8.135 1.00 95.12 154 VAL A N 1
ATOM 1113 C CA . VAL A 1 154 ? -2.479 -13.761 6.922 1.00 95.12 154 VAL A CA 1
ATOM 1114 C C . VAL A 1 154 ? -1.672 -15.038 6.703 1.00 95.12 154 VAL A C 1
ATOM 1116 O O . VAL A 1 154 ? -1.684 -15.573 5.602 1.00 95.12 154 VAL A O 1
ATOM 1119 N N . ARG A 1 155 ? -1.025 -15.576 7.746 1.00 95.06 155 ARG A N 1
ATOM 1120 C CA . ARG A 1 155 ? -0.286 -16.846 7.656 1.00 95.06 155 ARG A CA 1
ATOM 1121 C C . ARG A 1 155 ? -1.168 -18.012 7.191 1.00 95.06 155 ARG A C 1
ATOM 1123 O O . ARG A 1 155 ? -0.671 -18.884 6.485 1.00 95.06 155 ARG 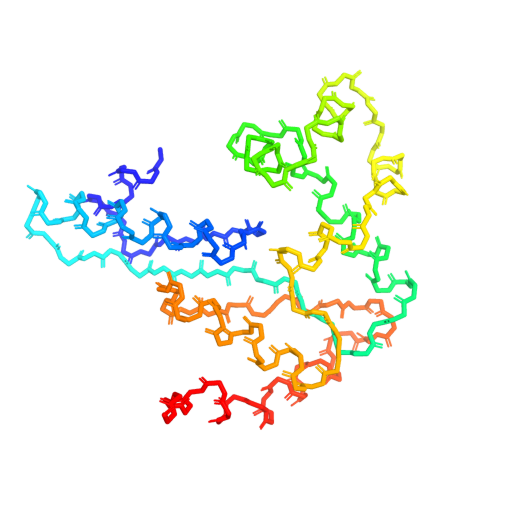A O 1
ATOM 1130 N N . GLU A 1 156 ? -2.431 -18.047 7.601 1.00 94.06 156 GLU A N 1
ATOM 1131 C CA . GLU A 1 156 ? -3.386 -19.099 7.230 1.00 94.06 156 GLU A CA 1
ATOM 1132 C C . GLU A 1 156 ? -3.869 -18.968 5.778 1.00 94.06 156 GLU A C 1
ATOM 1134 O O . GLU A 1 156 ? -4.080 -19.986 5.123 1.00 94.06 156 GLU A O 1
ATOM 1139 N N . ILE A 1 157 ? -3.983 -17.742 5.252 1.00 91.56 157 ILE A N 1
ATOM 1140 C CA . ILE A 1 157 ? -4.451 -17.471 3.880 1.00 91.56 157 ILE A CA 1
ATOM 1141 C C . ILE A 1 157 ? -3.328 -17.388 2.834 1.00 91.56 157 ILE A C 1
ATOM 1143 O O . ILE A 1 157 ? -3.641 -17.384 1.647 1.00 91.56 157 ILE A O 1
ATOM 1147 N N . VAL A 1 158 ? -2.039 -17.356 3.215 1.00 84.88 158 VAL A N 1
ATOM 1148 C CA . VAL A 1 158 ? -0.908 -17.378 2.252 1.00 84.88 158 VAL A CA 1
ATOM 1149 C C . VAL A 1 158 ? -1.061 -18.469 1.178 1.00 84.88 158 VAL A C 1
ATOM 1151 O O . VAL A 1 158 ? -0.919 -18.138 0.003 1.00 84.88 158 VAL A O 1
ATOM 1154 N N . PRO A 1 159 ? -1.430 -19.728 1.504 1.00 81.56 159 PRO A N 1
ATOM 1155 C CA . PRO A 1 159 ? -1.607 -20.762 0.483 1.00 81.56 159 PRO A CA 1
ATOM 1156 C C . PRO A 1 159 ? -2.679 -20.412 -0.553 1.00 81.56 159 PRO A C 1
ATOM 1158 O O . PRO A 1 159 ? -2.576 -20.817 -1.708 1.00 81.56 159 PRO A O 1
ATOM 1161 N N . LEU A 1 160 ? -3.706 -19.655 -0.149 1.00 71.69 160 LEU A N 1
ATOM 1162 C CA . LEU A 1 160 ? -4.703 -19.137 -1.075 1.00 71.69 160 LEU A CA 1
ATOM 1163 C C . LEU A 1 160 ? -4.036 -18.102 -1.975 1.00 71.69 160 LEU A C 1
ATOM 1165 O O . LEU A 1 160 ? -4.094 -18.258 -3.185 1.00 71.69 160 LEU A O 1
ATOM 1169 N N . VAL A 1 161 ? -3.355 -17.097 -1.425 1.00 71.00 161 VAL A N 1
ATOM 1170 C CA . VAL A 1 161 ? -2.700 -16.030 -2.207 1.00 71.00 161 VAL A CA 1
ATOM 1171 C C . VAL A 1 161 ? -1.746 -16.586 -3.274 1.00 71.00 161 VAL A C 1
ATOM 1173 O O . VAL A 1 161 ? -1.809 -16.124 -4.410 1.00 71.00 161 VAL A O 1
ATOM 1176 N N . ASP A 1 162 ? -0.961 -17.613 -2.936 1.00 73.31 162 ASP A N 1
ATOM 1177 C CA . ASP A 1 162 ? 0.043 -18.230 -3.820 1.00 73.31 162 ASP A CA 1
ATOM 1178 C C . ASP A 1 162 ? -0.536 -19.222 -4.848 1.00 73.31 162 ASP A C 1
ATOM 1180 O O . ASP A 1 162 ? 0.170 -19.658 -5.762 1.00 73.31 162 ASP A O 1
ATOM 1184 N N . SER A 1 163 ? -1.807 -19.613 -4.711 1.00 61.56 163 SER A N 1
ATOM 1185 C CA . SER A 1 163 ? -2.453 -20.510 -5.671 1.00 61.56 163 SER A CA 1
ATOM 1186 C C . SER A 1 163 ? -2.821 -19.735 -6.944 1.00 61.56 163 SER A C 1
ATOM 1188 O O . SER A 1 163 ? -3.519 -18.720 -6.838 1.00 61.56 163 SER A O 1
ATOM 1190 N N . PRO A 1 164 ? -2.397 -20.189 -8.142 1.00 52.00 164 PRO A N 1
ATOM 1191 C CA . PRO A 1 164 ? -2.790 -19.546 -9.391 1.00 52.00 164 PRO A CA 1
ATOM 1192 C C . PRO A 1 164 ? -4.317 -19.556 -9.518 1.00 52.00 164 PRO A C 1
ATOM 1194 O O . PRO A 1 164 ? -4.960 -20.550 -9.180 1.00 52.00 164 PRO A O 1
ATOM 1197 N N . ALA A 1 165 ? -4.896 -18.443 -9.974 1.00 54.81 165 ALA A N 1
ATOM 1198 C CA . ALA A 1 165 ? -6.307 -18.408 -10.337 1.00 54.81 165 ALA A CA 1
ATOM 1199 C C . ALA A 1 165 ? -6.546 -19.419 -11.475 1.00 54.81 165 ALA A C 1
ATOM 1201 O O . ALA A 1 165 ? -5.858 -19.346 -12.495 1.00 54.81 165 ALA A O 1
ATOM 1202 N N . GLU A 1 166 ? -7.455 -20.376 -11.255 1.00 39.41 166 GLU A N 1
ATOM 1203 C CA . GLU A 1 166 ? -7.933 -21.314 -12.286 1.00 39.41 166 GLU A CA 1
ATOM 1204 C C . GLU A 1 166 ? -8.568 -20.592 -13.483 1.00 39.41 166 GLU A C 1
ATOM 1206 O O . GLU A 1 166 ? -9.256 -19.563 -13.271 1.00 39.41 166 GLU A O 1
#

Radius of gyration: 16.48 Å; Cα contacts (8 Å, |Δi|>4): 270; chains: 1; boundi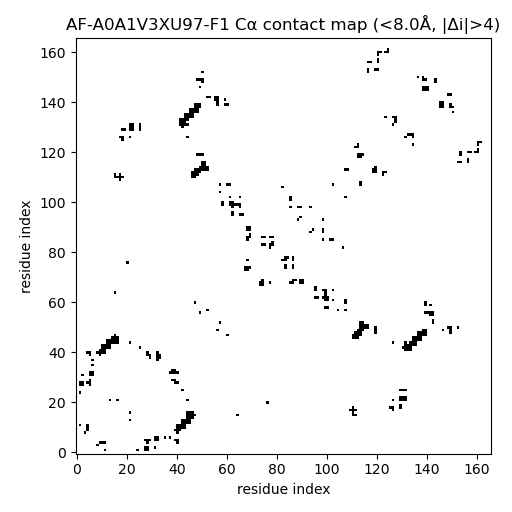ng box: 34×46×42 Å

Organism: Mycobacterium kansasii (NCBI:txid1768)